Protein AF-A0A7X6VH14-F1 (afdb_monomer_lite)

Secondary structure (DSSP, 8-state):
----HHHHHHHHHH-HHHHHHHHHHHHHHHHHHHHHHHHHHH-EEEEEEEEEEEE-TTSPEEEEEEEEEEEEPP-HHHHHHHHHHH-HHHHS-PPP----TTSHHHHHHHHHHHHHHHHHHTTTT--

pLDDT: mean 76.09, std 11.82, range [39.69, 89.75]

Radius of gyration: 34.08 Å; chains: 1; bounding box: 83×83×64 Å

Sequence (127 aa):
MGITRATLYEWRKRFPDISDALTTNKEVADRQVENALYKKANGYEYEERKTFISTDSSGKEIKKVEVVRRYAQPDTASIIYWLNNRMPKKWKNQPRFDSDASGDSKFDELLKEALLTRLSDGTEHKK

Structure (mmCIF, N/CA/C/O backbone):
data_AF-A0A7X6VH14-F1
#
_entry.id   AF-A0A7X6VH14-F1
#
loop_
_atom_site.group_PDB
_atom_site.id
_atom_site.type_symbol
_atom_site.label_atom_id
_atom_site.label_alt_id
_atom_site.label_comp_id
_atom_site.label_asym_id
_atom_site.label_entity_id
_atom_site.label_seq_id
_atom_site.pdbx_PDB_ins_code
_atom_site.Cartn_x
_atom_site.Cartn_y
_atom_site.Cartn_z
_atom_site.occupancy
_atom_site.B_iso_or_equiv
_atom_site.auth_seq_id
_atom_site.auth_comp_id
_atom_site.auth_asym_id
_atom_site.auth_atom_id
_atom_site.pdbx_PDB_model_num
ATOM 1 N N . MET A 1 1 ? 2.307 -30.464 6.125 1.00 58.84 1 MET A N 1
ATOM 2 C CA . MET A 1 1 ? 2.200 -31.012 4.755 1.00 58.84 1 MET A CA 1
ATOM 3 C C . MET A 1 1 ? 3.530 -31.654 4.395 1.00 58.84 1 MET A C 1
ATOM 5 O O . MET A 1 1 ? 4.530 -30.953 4.384 1.00 58.84 1 MET A O 1
ATOM 9 N N . GLY A 1 2 ? 3.568 -32.973 4.200 1.00 83.50 2 GLY A N 1
ATOM 10 C CA . GLY A 1 2 ? 4.805 -33.758 4.048 1.00 83.50 2 GLY A CA 1
ATOM 11 C C . GLY A 1 2 ? 5.431 -33.723 2.650 1.00 83.50 2 GLY A C 1
ATOM 12 O O . GLY A 1 2 ? 5.903 -34.750 2.179 1.00 83.50 2 GLY A O 1
ATOM 13 N N . ILE A 1 3 ? 5.403 -32.579 1.965 1.00 87.38 3 ILE A N 1
ATOM 14 C CA . ILE A 1 3 ? 5.974 -32.431 0.619 1.00 87.38 3 ILE A CA 1
ATOM 15 C C . ILE A 1 3 ? 7.184 -31.504 0.643 1.00 87.38 3 ILE A C 1
ATOM 17 O O . ILE A 1 3 ? 7.225 -30.526 1.390 1.00 87.38 3 ILE A O 1
ATOM 21 N N . THR A 1 4 ? 8.173 -31.797 -0.200 1.00 87.56 4 THR A N 1
ATOM 22 C CA . THR A 1 4 ? 9.326 -30.911 -0.364 1.00 87.56 4 THR A CA 1
ATOM 23 C C . THR A 1 4 ? 8.963 -29.728 -1.264 1.00 87.56 4 THR A C 1
ATOM 25 O O . THR A 1 4 ? 8.122 -29.832 -2.161 1.00 87.56 4 THR A O 1
ATOM 28 N N . ARG A 1 5 ? 9.631 -28.583 -1.063 1.00 85.25 5 ARG A N 1
ATOM 29 C CA . ARG A 1 5 ? 9.451 -27.384 -1.905 1.00 85.25 5 ARG A CA 1
ATOM 30 C C . ARG A 1 5 ? 9.653 -27.673 -3.397 1.00 85.25 5 ARG A C 1
ATOM 32 O O . ARG A 1 5 ? 8.974 -27.087 -4.230 1.00 85.25 5 ARG A O 1
ATOM 39 N N . ALA A 1 6 ? 10.568 -28.588 -3.722 1.00 88.00 6 ALA A N 1
ATOM 40 C CA . ALA A 1 6 ? 10.857 -28.992 -5.093 1.00 88.00 6 ALA A CA 1
ATOM 41 C C . ALA A 1 6 ? 9.645 -29.679 -5.733 1.00 88.00 6 ALA A C 1
ATOM 43 O O . ALA A 1 6 ? 9.257 -29.316 -6.839 1.00 88.00 6 ALA A O 1
ATOM 44 N N . THR A 1 7 ? 8.989 -30.583 -4.998 1.00 88.50 7 THR A N 1
ATOM 45 C CA . THR A 1 7 ? 7.755 -31.240 -5.443 1.00 88.50 7 THR A CA 1
ATOM 46 C C . THR A 1 7 ? 6.650 -30.224 -5.735 1.00 88.50 7 THR A C 1
ATOM 48 O O . THR A 1 7 ? 5.974 -30.339 -6.752 1.00 88.50 7 THR A O 1
ATOM 51 N N . LEU A 1 8 ? 6.505 -29.186 -4.904 1.00 85.06 8 LEU A N 1
ATOM 52 C CA . LEU A 1 8 ? 5.510 -28.131 -5.127 1.00 85.06 8 LEU A CA 1
ATOM 53 C C . LEU A 1 8 ? 5.787 -27.320 -6.407 1.00 85.06 8 LEU A C 1
ATOM 55 O O . LEU A 1 8 ? 4.866 -27.042 -7.173 1.00 85.06 8 LEU A O 1
ATOM 59 N N . TYR A 1 9 ? 7.048 -26.956 -6.668 1.00 86.44 9 TYR A N 1
ATOM 60 C CA . TYR A 1 9 ? 7.420 -26.262 -7.908 1.00 86.44 9 TYR A CA 1
ATOM 61 C C . TYR A 1 9 ? 7.225 -27.135 -9.148 1.00 86.44 9 TYR A C 1
ATOM 63 O O . TYR A 1 9 ? 6.806 -26.628 -10.188 1.00 86.44 9 TYR A O 1
ATOM 71 N N . GLU A 1 10 ? 7.498 -28.432 -9.037 1.00 88.56 10 GLU A N 1
ATOM 72 C CA . GLU A 1 10 ? 7.279 -29.387 -10.120 1.00 88.56 10 GLU A CA 1
ATOM 73 C C . GLU A 1 10 ? 5.785 -29.541 -10.427 1.00 88.56 10 GLU A C 1
ATOM 75 O O . GLU A 1 10 ? 5.374 -29.511 -11.584 1.00 88.56 10 GLU A O 1
ATOM 80 N N . TRP A 1 11 ? 4.944 -29.602 -9.393 1.00 89.75 11 TRP A N 1
ATOM 81 C CA . TRP A 1 11 ? 3.491 -29.625 -9.560 1.00 89.75 11 TRP A CA 1
ATOM 82 C C . TRP A 1 11 ? 2.965 -28.341 -10.194 1.00 89.75 11 TRP A C 1
ATOM 84 O O . TRP A 1 11 ? 2.123 -28.415 -11.080 1.00 89.75 11 TRP A O 1
ATOM 94 N N . ARG A 1 12 ? 3.519 -27.176 -9.839 1.00 84.62 12 ARG A N 1
ATOM 95 C CA . ARG A 1 12 ? 3.174 -25.907 -10.498 1.00 84.62 12 ARG A CA 1
ATOM 96 C C . ARG A 1 12 ? 3.458 -25.926 -12.003 1.00 84.62 12 ARG A C 1
ATOM 98 O O . ARG A 1 12 ? 2.723 -25.312 -12.761 1.00 84.62 12 ARG A O 1
ATOM 105 N N . LYS A 1 13 ? 4.534 -26.588 -12.440 1.00 84.94 13 LYS A N 1
ATOM 106 C CA . LYS A 1 13 ? 4.876 -26.702 -13.869 1.00 84.94 13 LYS A CA 1
ATOM 107 C C . LYS A 1 13 ? 3.994 -27.711 -14.597 1.00 84.94 13 LYS A C 1
ATOM 109 O O . LYS A 1 13 ? 3.662 -27.501 -15.757 1.00 84.94 13 LYS A O 1
ATOM 114 N N . ARG A 1 14 ? 3.663 -28.819 -13.930 1.00 88.31 14 ARG A N 1
ATOM 115 C CA . ARG A 1 14 ? 2.942 -29.951 -14.526 1.00 88.31 14 ARG A CA 1
ATOM 116 C C . ARG A 1 14 ? 1.422 -29.791 -14.514 1.00 88.31 14 ARG A C 1
ATOM 118 O O . ARG A 1 14 ? 0.766 -30.393 -15.355 1.00 88.31 14 ARG A O 1
ATOM 125 N N . PHE A 1 15 ? 0.877 -29.008 -13.584 1.00 89.06 15 PHE A N 1
ATOM 126 C CA . PHE A 1 15 ? -0.560 -28.801 -13.412 1.00 89.06 15 PHE A CA 1
ATOM 127 C C . PHE A 1 15 ? -0.902 -27.307 -13.538 1.00 89.06 15 PHE A C 1
ATOM 129 O O . PHE A 1 15 ? -0.719 -26.558 -12.571 1.00 89.06 15 PHE A O 1
ATOM 136 N N . PRO A 1 16 ? -1.405 -26.869 -14.709 1.00 85.56 16 PRO A N 1
ATOM 137 C CA . PRO A 1 16 ? -1.817 -25.486 -14.947 1.00 85.56 16 PRO A CA 1
ATOM 138 C C . PRO A 1 16 ? -2.822 -24.979 -13.910 1.00 85.56 16 PRO A C 1
ATOM 140 O O . PRO A 1 16 ? -2.611 -23.910 -13.354 1.00 85.56 16 PRO A O 1
ATOM 143 N N . ASP A 1 17 ? -3.805 -25.796 -13.525 1.00 84.56 17 ASP A N 1
ATOM 144 C CA . ASP A 1 17 ? -4.832 -25.433 -12.537 1.00 84.56 17 ASP A CA 1
ATOM 145 C C . ASP A 1 17 ? -4.245 -25.021 -11.175 1.00 84.56 17 ASP A C 1
ATOM 147 O O . ASP A 1 17 ? -4.730 -24.098 -10.521 1.00 84.56 17 ASP A O 1
ATOM 151 N N . ILE A 1 18 ? -3.159 -25.678 -10.742 1.00 84.50 18 ILE A N 1
ATOM 152 C CA . ILE A 1 18 ? -2.454 -25.330 -9.498 1.00 84.50 18 ILE A CA 1
ATOM 153 C C . ILE A 1 18 ? -1.708 -24.004 -9.674 1.00 84.50 18 ILE A C 1
ATOM 155 O O . ILE A 1 18 ? -1.680 -23.178 -8.761 1.00 84.50 18 ILE A O 1
ATOM 159 N N . SER A 1 19 ? -1.093 -23.786 -10.837 1.00 82.62 19 SER A N 1
ATOM 160 C CA . SER A 1 19 ? -0.433 -22.517 -11.154 1.00 82.62 19 SER A CA 1
ATOM 161 C C . SER A 1 19 ? -1.429 -21.359 -11.207 1.00 82.62 19 SER A C 1
ATOM 163 O O . SER A 1 19 ? -1.151 -20.291 -10.655 1.00 82.62 19 SER A O 1
ATOM 165 N N . ASP A 1 20 ? -2.594 -21.578 -11.806 1.00 82.62 20 ASP A N 1
ATOM 166 C CA . ASP A 1 20 ? -3.645 -20.576 -11.947 1.00 82.62 20 ASP A CA 1
ATOM 167 C C . ASP A 1 20 ? -4.246 -20.238 -10.586 1.00 82.62 20 ASP A C 1
ATOM 169 O O . ASP A 1 20 ? -4.248 -19.071 -10.202 1.00 82.62 20 ASP A O 1
ATOM 173 N N . ALA A 1 21 ? -4.595 -21.239 -9.771 1.00 82.75 21 ALA A N 1
ATOM 174 C CA . ALA A 1 21 ? -5.075 -21.021 -8.404 1.00 82.75 21 ALA A CA 1
ATOM 175 C C . ALA A 1 21 ? -4.071 -20.237 -7.529 1.00 82.75 21 ALA A C 1
ATOM 177 O O . ALA A 1 21 ? -4.458 -19.407 -6.698 1.00 82.75 21 ALA A O 1
ATOM 178 N N . LEU A 1 22 ? -2.765 -20.466 -7.713 1.00 81.31 22 LEU A N 1
ATOM 179 C CA . LEU A 1 22 ? -1.717 -19.701 -7.030 1.00 81.31 22 LEU A CA 1
ATOM 180 C C . LEU A 1 22 ? -1.573 -18.276 -7.578 1.00 81.31 22 LEU A C 1
ATOM 182 O O . LEU A 1 22 ? -1.224 -17.370 -6.821 1.00 81.31 22 LEU A O 1
ATOM 186 N N . THR A 1 23 ? -1.812 -18.065 -8.870 1.00 78.94 23 THR A N 1
ATOM 187 C CA . THR A 1 23 ? -1.684 -16.755 -9.523 1.00 78.94 23 THR A CA 1
ATOM 1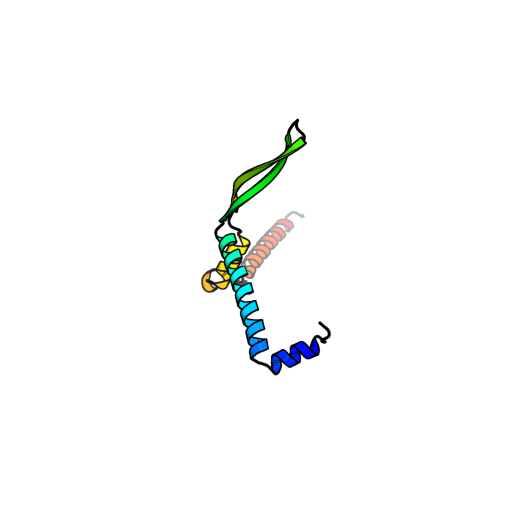88 C C . THR A 1 23 ? -2.885 -15.868 -9.220 1.00 78.94 23 THR A C 1
ATOM 190 O O . THR A 1 23 ? -2.698 -14.718 -8.831 1.00 78.94 23 THR A O 1
ATOM 193 N N . THR A 1 24 ? -4.103 -16.413 -9.248 1.00 77.25 24 THR A N 1
ATOM 194 C CA . THR A 1 24 ? -5.324 -15.699 -8.848 1.00 77.25 24 THR A CA 1
ATOM 195 C C . THR A 1 24 ? -5.212 -15.148 -7.426 1.00 77.25 24 THR A C 1
ATOM 197 O O . THR A 1 24 ? -5.567 -13.998 -7.176 1.00 77.25 24 THR A O 1
ATOM 200 N N . ASN A 1 25 ? -4.644 -15.920 -6.494 1.00 75.75 25 ASN A N 1
ATOM 201 C CA . ASN A 1 25 ? -4.409 -15.441 -5.129 1.00 75.75 25 ASN A CA 1
ATOM 202 C C . ASN A 1 25 ? -3.408 -14.277 -5.057 1.00 75.75 25 ASN A C 1
ATOM 204 O O . ASN A 1 25 ? -3.569 -13.388 -4.221 1.00 75.75 25 ASN A O 1
ATOM 208 N N . LYS A 1 26 ? -2.398 -14.248 -5.936 1.00 77.81 26 LYS A N 1
ATOM 209 C CA . LYS A 1 26 ? -1.450 -13.127 -6.012 1.00 77.81 26 LYS A CA 1
ATOM 210 C C . LYS A 1 26 ? -2.119 -11.870 -6.539 1.00 77.81 26 LYS A C 1
ATOM 212 O O . LYS A 1 26 ? -1.976 -10.830 -5.918 1.00 77.81 26 LYS A O 1
ATOM 217 N N . GLU A 1 27 ? -2.926 -11.974 -7.593 1.00 81.94 27 GLU A N 1
ATOM 218 C CA . GLU A 1 27 ? -3.644 -10.808 -8.115 1.00 81.94 27 GLU A CA 1
ATOM 219 C C . GLU A 1 27 ? -4.599 -10.197 -7.084 1.00 81.94 27 GLU A C 1
ATOM 221 O O . GLU A 1 27 ? -4.782 -8.984 -7.033 1.00 81.94 27 GLU A O 1
ATOM 226 N N . VAL A 1 28 ? -5.245 -11.029 -6.263 1.00 83.00 28 VAL A N 1
ATOM 227 C CA . VAL A 1 28 ? -6.100 -10.539 -5.175 1.00 83.00 28 VAL A CA 1
ATOM 228 C C . VAL A 1 28 ? -5.267 -9.789 -4.134 1.00 83.00 28 VAL A C 1
ATOM 230 O O . VAL A 1 28 ? -5.678 -8.714 -3.699 1.00 83.00 28 VAL A O 1
ATOM 233 N N . ALA A 1 29 ? -4.096 -10.314 -3.768 1.00 77.94 29 ALA A N 1
ATOM 234 C CA . ALA A 1 29 ? -3.177 -9.640 -2.853 1.00 77.94 29 ALA A CA 1
ATOM 235 C C . ALA A 1 29 ? -2.653 -8.316 -3.438 1.00 77.94 29 ALA A C 1
ATOM 237 O O . ALA A 1 29 ? -2.681 -7.292 -2.756 1.00 77.94 29 ALA A O 1
ATOM 238 N N . ASP A 1 30 ? -2.268 -8.304 -4.713 1.00 80.56 30 ASP A N 1
ATOM 239 C CA . ASP A 1 30 ? -1.792 -7.108 -5.409 1.00 80.56 30 ASP A CA 1
ATOM 240 C C . ASP A 1 30 ? -2.887 -6.028 -5.446 1.00 80.56 30 ASP A C 1
ATOM 242 O O . ASP A 1 30 ? -2.651 -4.892 -5.032 1.00 80.56 30 ASP A O 1
ATOM 246 N N . ARG A 1 31 ? -4.133 -6.392 -5.791 1.00 84.75 31 ARG A N 1
ATOM 247 C CA . ARG A 1 31 ? -5.290 -5.473 -5.751 1.00 84.75 31 ARG A CA 1
ATOM 248 C C . ARG A 1 31 ? -5.558 -4.917 -4.351 1.00 84.75 31 ARG A C 1
ATOM 250 O O . ARG A 1 31 ? -5.991 -3.773 -4.206 1.00 84.75 31 ARG A O 1
ATOM 257 N N . GLN A 1 32 ? -5.343 -5.706 -3.297 1.00 86.12 32 GLN A N 1
ATOM 258 C CA . GLN A 1 32 ? -5.492 -5.223 -1.920 1.00 86.12 32 GLN A CA 1
ATOM 259 C C . GLN A 1 32 ? -4.433 -4.174 -1.576 1.00 86.12 32 GLN A C 1
ATOM 261 O O . GLN A 1 32 ? -4.767 -3.147 -0.980 1.00 86.12 32 GLN A O 1
ATOM 266 N N . VAL A 1 33 ? -3.184 -4.401 -1.988 1.00 85.00 33 VAL A N 1
ATOM 267 C CA . VAL A 1 33 ? -2.089 -3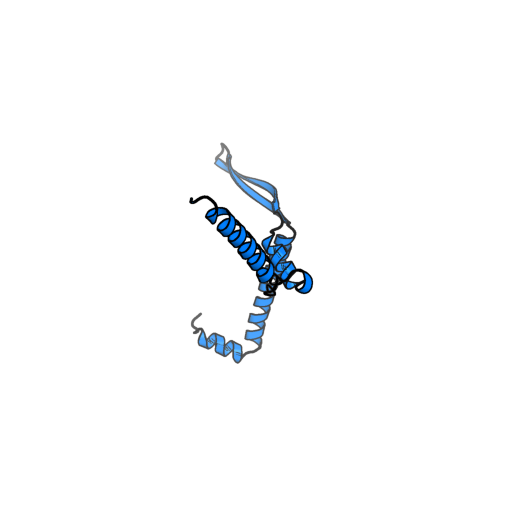.443 -1.802 1.00 85.00 33 VAL A CA 1
ATOM 268 C C . VAL A 1 33 ? -2.352 -2.164 -2.590 1.00 85.00 33 VAL A C 1
ATOM 270 O O . VAL A 1 33 ? -2.217 -1.078 -2.032 1.00 85.00 33 VAL A O 1
ATOM 273 N N . GLU A 1 34 ? -2.804 -2.263 -3.840 1.00 85.56 34 GLU A N 1
ATOM 274 C CA . GLU A 1 34 ? -3.173 -1.102 -4.659 1.00 85.56 34 GLU A CA 1
ATOM 275 C C . GLU A 1 34 ? -4.285 -0.270 -4.010 1.00 85.56 34 GLU A C 1
ATOM 277 O O . GLU A 1 34 ? -4.171 0.952 -3.901 1.00 85.56 34 GLU A O 1
ATOM 282 N N . ASN A 1 35 ? -5.334 -0.923 -3.504 1.00 86.31 35 ASN A N 1
ATOM 283 C CA . ASN A 1 35 ? -6.426 -0.244 -2.808 1.00 86.31 35 ASN A CA 1
ATOM 284 C C . ASN A 1 35 ? -5.965 0.426 -1.507 1.00 86.31 35 ASN A C 1
ATOM 286 O O . ASN A 1 35 ? -6.413 1.529 -1.183 1.00 86.31 35 ASN A O 1
ATOM 290 N N . ALA A 1 36 ? -5.077 -0.221 -0.750 1.00 86.50 36 ALA A N 1
ATOM 291 C CA . ALA A 1 36 ? -4.498 0.358 0.457 1.00 86.50 36 ALA A CA 1
ATOM 292 C C . ALA A 1 36 ? -3.610 1.565 0.125 1.00 86.50 36 ALA A C 1
ATOM 294 O O . ALA A 1 36 ? -3.730 2.611 0.765 1.00 86.50 36 ALA A O 1
ATOM 295 N N . LEU A 1 37 ? -2.775 1.449 -0.909 1.00 87.19 37 LEU A N 1
ATOM 296 C CA . LEU A 1 37 ? -1.917 2.523 -1.398 1.00 87.19 37 LEU A CA 1
ATOM 297 C C . LEU A 1 37 ? -2.748 3.724 -1.862 1.00 87.19 37 LEU A C 1
ATOM 299 O O . LEU A 1 37 ? -2.439 4.854 -1.496 1.00 87.19 37 LEU A O 1
ATOM 303 N N . TYR A 1 38 ? -3.830 3.486 -2.606 1.00 85.19 38 TYR A N 1
ATOM 304 C CA . TYR A 1 38 ? -4.747 4.531 -3.055 1.00 85.19 38 TYR A CA 1
ATOM 305 C C . TYR A 1 38 ? -5.401 5.269 -1.880 1.00 85.19 38 TYR A C 1
ATOM 307 O O . TYR A 1 38 ? -5.393 6.499 -1.836 1.00 85.19 38 TYR A O 1
ATOM 315 N N . LYS A 1 39 ? -5.902 4.532 -0.878 1.00 87.31 39 LYS A N 1
ATOM 316 C CA . LYS A 1 39 ? -6.446 5.132 0.353 1.00 87.31 39 LYS A CA 1
ATOM 317 C C . LYS A 1 39 ? -5.394 5.967 1.078 1.00 87.31 39 LYS A C 1
ATOM 319 O O . LYS A 1 39 ? -5.678 7.083 1.495 1.00 87.31 39 LYS A O 1
ATOM 324 N N . LYS A 1 40 ? -4.167 5.456 1.191 1.00 87.62 40 LYS A N 1
ATOM 325 C CA . LYS A 1 40 ? -3.058 6.161 1.842 1.00 87.62 40 LYS A CA 1
ATOM 326 C C . LYS A 1 40 ? -2.642 7.424 1.075 1.00 87.62 40 LYS A C 1
ATOM 328 O O . LYS A 1 40 ? -2.313 8.427 1.697 1.00 87.62 40 LYS A O 1
ATOM 333 N N . ALA A 1 41 ? -2.694 7.396 -0.256 1.00 84.44 41 ALA A N 1
ATOM 334 C CA . ALA A 1 41 ? -2.377 8.538 -1.109 1.00 84.44 41 ALA A CA 1
ATOM 335 C C . ALA A 1 41 ? -3.447 9.644 -1.068 1.00 84.44 41 ALA A C 1
ATOM 337 O O . ALA A 1 41 ? -3.099 10.812 -1.197 1.00 84.44 41 ALA A O 1
ATOM 338 N N . ASN A 1 42 ? -4.723 9.306 -0.867 1.00 82.38 42 ASN A N 1
ATOM 339 C CA . ASN A 1 42 ? -5.803 10.296 -0.756 1.00 82.38 42 ASN A CA 1
ATOM 340 C C . ASN A 1 42 ? -6.047 10.788 0.677 1.00 82.38 42 ASN A C 1
ATOM 342 O O . ASN A 1 42 ? -6.650 11.843 0.864 1.00 82.38 42 ASN A O 1
ATOM 346 N N . GLY A 1 43 ? -5.602 10.027 1.676 1.00 81.75 43 GLY A N 1
ATOM 347 C CA . GLY A 1 43 ? -6.108 10.145 3.038 1.00 81.75 43 GLY A CA 1
ATOM 348 C C . GLY A 1 43 ? -7.449 9.422 3.192 1.00 81.75 43 GLY A C 1
ATOM 349 O O . GLY A 1 43 ? -8.203 9.237 2.233 1.00 81.75 43 GLY A O 1
ATOM 350 N N . TYR A 1 44 ? -7.733 8.946 4.401 1.00 84.06 44 TYR A N 1
ATOM 351 C CA . TYR A 1 44 ? -8.971 8.225 4.691 1.00 84.06 44 TYR A CA 1
ATOM 352 C C . TYR A 1 44 ? -9.417 8.437 6.133 1.00 84.06 44 TYR A C 1
ATOM 354 O O . TYR A 1 44 ? -8.603 8.563 7.047 1.00 84.06 44 TYR A O 1
ATOM 362 N N . GLU A 1 45 ? -10.729 8.440 6.345 1.00 82.94 45 GLU A N 1
ATOM 363 C CA . GLU A 1 45 ? -11.304 8.411 7.686 1.00 82.94 45 GLU A CA 1
ATOM 364 C C . GLU A 1 45 ? -11.287 6.986 8.232 1.00 82.94 45 GLU A C 1
ATOM 366 O O . GLU A 1 45 ? -11.617 6.025 7.531 1.00 82.94 45 GLU A O 1
ATOM 371 N N . TYR A 1 46 ? -10.896 6.842 9.494 1.00 82.94 46 TYR A N 1
ATOM 372 C CA . TYR A 1 46 ? -10.967 5.583 10.215 1.00 82.94 46 TYR A CA 1
ATOM 373 C C . TYR A 1 46 ? -11.598 5.785 11.590 1.00 82.94 46 TYR A C 1
ATOM 375 O O . TYR A 1 46 ? -11.432 6.815 12.245 1.00 82.94 46 TYR A O 1
ATOM 383 N N . GLU A 1 47 ? -12.353 4.779 12.015 1.00 82.75 47 GLU A N 1
ATOM 384 C CA . GLU A 1 47 ? -12.956 4.733 13.341 1.00 82.75 47 GLU A CA 1
ATOM 385 C C . GLU A 1 47 ? -12.052 3.922 14.268 1.00 82.75 47 GLU A C 1
ATOM 387 O O . GLU A 1 47 ? -11.852 2.722 14.080 1.00 82.75 47 GLU A O 1
ATOM 392 N N . GLU A 1 48 ? -11.500 4.577 15.284 1.00 77.12 48 GLU A N 1
ATOM 393 C CA . GLU A 1 48 ? -10.764 3.915 16.352 1.00 77.12 48 GLU A CA 1
ATOM 394 C C . GLU A 1 48 ? -11.762 3.534 17.451 1.00 77.12 48 GLU A C 1
ATOM 396 O O . GLU A 1 48 ? -12.367 4.397 18.093 1.00 77.12 48 GLU A O 1
ATOM 401 N N . ARG A 1 49 ? -11.978 2.227 17.644 1.00 76.19 49 ARG A N 1
ATOM 402 C CA . ARG A 1 49 ? -12.839 1.709 18.713 1.00 76.19 49 ARG A CA 1
ATOM 403 C C . ARG A 1 49 ? -11.997 1.444 19.951 1.00 76.19 49 ARG A C 1
ATOM 405 O O . ARG A 1 49 ? -11.162 0.543 19.939 1.00 76.19 49 ARG A O 1
ATOM 412 N N . LYS A 1 50 ? -12.247 2.181 21.031 1.00 72.88 50 LYS A N 1
ATOM 413 C CA . LYS A 1 50 ? -11.656 1.902 22.344 1.00 72.88 50 LYS A CA 1
ATOM 414 C C . LYS A 1 50 ? -12.695 1.211 23.215 1.00 72.88 50 LYS A C 1
ATOM 416 O O . LYS A 1 50 ? -13.749 1.768 23.512 1.00 72.88 50 LYS A O 1
ATOM 421 N N . THR A 1 51 ? -12.417 -0.035 23.585 1.00 70.81 51 THR A N 1
ATOM 422 C CA . THR A 1 51 ? -13.239 -0.800 24.526 1.00 70.81 51 THR A CA 1
ATOM 423 C C . THR A 1 51 ? -12.687 -0.621 25.929 1.00 70.81 51 THR A C 1
ATOM 425 O O . THR A 1 51 ? -11.606 -1.123 26.235 1.00 70.81 51 THR A O 1
ATOM 428 N N . PHE A 1 52 ? -13.438 0.062 26.783 1.00 68.56 52 PHE A N 1
ATOM 429 C CA . PHE A 1 52 ? -13.151 0.154 28.206 1.00 68.56 52 PHE A CA 1
ATOM 430 C C . PHE A 1 52 ? -14.007 -0.879 28.938 1.00 68.56 52 PHE A C 1
ATOM 432 O O . PHE A 1 52 ? -15.236 -0.870 28.836 1.00 68.56 52 PHE A O 1
ATOM 439 N N . ILE A 1 53 ? -13.351 -1.797 29.645 1.00 65.38 53 ILE A N 1
ATOM 440 C CA . ILE A 1 53 ? -14.003 -2.730 30.565 1.00 65.38 53 ILE A CA 1
ATOM 441 C C . ILE A 1 53 ? -13.930 -2.071 31.938 1.00 65.38 53 ILE A C 1
ATOM 443 O O . ILE A 1 53 ? -12.835 -1.804 32.429 1.00 65.38 53 ILE A O 1
ATOM 447 N N . SER A 1 54 ? -15.078 -1.745 32.524 1.00 62.72 54 SER A N 1
ATOM 448 C CA . SER A 1 54 ? -15.144 -1.199 33.878 1.00 62.72 54 SER A CA 1
ATOM 449 C C . SER A 1 54 ? -16.030 -2.089 34.736 1.00 62.72 54 SER A C 1
ATOM 451 O O . SER A 1 54 ? -17.062 -2.577 34.272 1.00 62.72 54 SER A O 1
ATOM 453 N N . THR A 1 55 ? -15.605 -2.328 35.970 1.00 61.69 55 THR A N 1
ATOM 454 C CA . THR A 1 55 ? -16.340 -3.148 36.931 1.00 61.69 55 THR A CA 1
ATOM 455 C C . THR A 1 55 ? -17.164 -2.222 37.806 1.00 61.69 55 THR A C 1
ATOM 457 O O . THR A 1 55 ? -16.611 -1.341 38.463 1.00 61.69 55 THR A O 1
ATOM 460 N N . ASP A 1 56 ? -18.481 -2.401 37.800 1.00 63.56 56 ASP A N 1
ATOM 461 C CA . ASP A 1 56 ? -19.356 -1.650 38.696 1.00 63.56 56 ASP A CA 1
ATOM 462 C C . ASP A 1 56 ? -19.183 -2.135 40.149 1.00 63.56 56 ASP A C 1
ATOM 464 O O . ASP A 1 56 ? -18.715 -3.250 40.396 1.00 63.56 56 ASP A O 1
ATOM 468 N N . SER A 1 57 ? -19.619 -1.333 41.119 1.00 64.81 57 SER A N 1
ATOM 469 C CA . SER A 1 57 ? -19.585 -1.629 42.566 1.00 64.81 57 SER A CA 1
ATOM 470 C C . SER A 1 57 ? -20.252 -2.960 42.969 1.00 64.81 57 SER A C 1
ATOM 472 O O . SER A 1 57 ? -20.018 -3.464 44.064 1.00 64.81 57 SER A O 1
ATOM 474 N N . SER A 1 58 ? -21.045 -3.558 42.072 1.00 67.88 58 SER A N 1
ATOM 475 C CA . SER A 1 58 ? -21.703 -4.867 42.220 1.00 67.88 58 SER A CA 1
ATOM 476 C C . SER A 1 58 ? -20.984 -6.034 41.513 1.00 67.88 58 SER A C 1
ATOM 478 O O . SER A 1 58 ? -21.563 -7.106 41.364 1.00 67.88 58 SER A O 1
ATOM 480 N N . GLY A 1 59 ? -19.746 -5.852 41.034 1.00 65.88 59 GLY A N 1
ATOM 481 C CA . GLY A 1 59 ? -18.940 -6.928 40.432 1.00 65.88 59 GLY A CA 1
ATOM 482 C C . GLY A 1 59 ? -19.341 -7.333 39.007 1.00 65.88 59 GLY A C 1
ATOM 483 O O . GLY A 1 59 ? -18.881 -8.356 38.506 1.00 65.88 59 GLY A O 1
ATOM 484 N N . LYS A 1 60 ? -20.192 -6.548 38.334 1.00 64.31 60 LYS A N 1
ATOM 485 C CA . LYS A 1 60 ? -20.634 -6.803 36.955 1.00 64.31 60 LYS A CA 1
ATOM 486 C C . LYS A 1 60 ? -19.765 -6.013 35.971 1.00 64.31 60 LYS A C 1
ATOM 488 O O . LYS A 1 60 ? -19.628 -4.798 36.108 1.00 64.31 60 LYS A O 1
ATOM 493 N N . GLU A 1 61 ? -19.190 -6.693 34.980 1.00 66.38 61 GLU A N 1
ATOM 494 C CA . GLU A 1 61 ? -18.403 -6.056 33.917 1.00 66.38 61 GLU A CA 1
ATOM 495 C C . GLU A 1 61 ? -19.314 -5.269 32.965 1.00 66.38 61 GLU A C 1
ATOM 497 O O . GLU A 1 61 ? -20.175 -5.833 32.284 1.00 66.38 61 GLU A O 1
ATOM 502 N N . ILE A 1 62 ? -19.104 -3.957 32.880 1.00 67.00 62 ILE A N 1
ATOM 503 C CA . ILE A 1 62 ? -19.746 -3.082 31.902 1.00 67.00 62 ILE A CA 1
ATOM 504 C C . ILE A 1 62 ? -18.719 -2.783 30.807 1.00 67.00 62 ILE A C 1
ATOM 506 O O . ILE A 1 62 ? -17.683 -2.159 31.044 1.00 67.00 62 ILE A O 1
ATOM 510 N N . LYS A 1 63 ? -19.008 -3.230 29.580 1.00 66.56 63 LYS A N 1
ATOM 511 C CA . LYS A 1 63 ? -18.220 -2.894 28.387 1.00 66.56 63 LYS A CA 1
ATOM 512 C C . LYS A 1 63 ? -18.731 -1.582 27.803 1.00 66.56 63 LYS A C 1
ATOM 514 O O . LYS A 1 63 ? -19.822 -1.544 27.237 1.00 66.56 63 LYS A O 1
ATOM 519 N N . LYS A 1 64 ? -17.937 -0.518 27.902 1.00 69.94 64 LYS A N 1
ATOM 520 C CA . LYS A 1 64 ? -18.208 0.756 27.229 1.00 69.94 64 LYS A CA 1
ATOM 521 C C . LYS A 1 64 ? -17.340 0.838 25.976 1.00 69.94 64 LYS A C 1
ATOM 523 O O . LYS A 1 64 ? -16.118 0.742 26.055 1.00 69.94 64 LYS A O 1
ATOM 528 N N . VAL A 1 65 ? -17.977 0.962 24.814 1.00 75.00 65 VAL A N 1
ATOM 529 C CA . VAL A 1 65 ? -17.289 1.097 23.524 1.00 75.00 65 VAL A CA 1
ATOM 530 C C . VAL A 1 65 ? -17.372 2.554 23.098 1.00 75.00 65 VAL A C 1
ATOM 532 O O . VAL A 1 65 ? -18.462 3.056 22.843 1.00 75.00 65 VAL A O 1
ATOM 535 N N . GLU A 1 66 ? -16.232 3.231 23.035 1.00 73.94 66 GLU A N 1
ATOM 536 C CA . GLU A 1 66 ? -16.132 4.580 22.484 1.00 73.94 66 GLU A CA 1
ATOM 537 C C . GLU A 1 66 ? -15.625 4.491 21.042 1.00 73.94 66 GLU A C 1
ATOM 539 O O . GLU A 1 66 ? -14.616 3.835 20.768 1.00 73.94 66 GLU A O 1
ATOM 544 N N . VAL A 1 67 ? -16.350 5.113 20.110 1.00 77.69 67 VAL A N 1
ATOM 545 C CA . VAL A 1 67 ? -15.996 5.154 18.686 1.00 77.69 67 VAL A CA 1
ATOM 546 C C . VAL A 1 67 ? -15.510 6.561 18.365 1.00 77.69 67 VAL A C 1
ATOM 548 O O . VAL A 1 67 ? -16.304 7.499 18.342 1.00 77.69 67 VAL A O 1
ATOM 551 N N . VAL A 1 68 ? -14.208 6.715 18.126 1.00 80.75 68 VAL A N 1
ATOM 552 C CA . VAL A 1 68 ? -13.605 8.006 17.773 1.00 80.75 68 VAL A CA 1
ATOM 553 C C . VAL A 1 68 ? -13.293 8.022 16.282 1.00 80.75 68 VAL A C 1
ATOM 555 O O . VAL A 1 68 ? -12.538 7.185 15.792 1.00 80.75 68 VAL A O 1
ATOM 558 N N . ARG A 1 69 ? -13.845 8.995 15.553 1.00 81.50 69 ARG A N 1
ATOM 559 C CA . ARG A 1 69 ? -13.516 9.228 14.139 1.00 81.50 69 ARG A CA 1
ATOM 560 C C . ARG A 1 69 ? -12.218 10.019 14.024 1.00 81.50 69 ARG A C 1
ATOM 562 O O . ARG A 1 69 ? -12.072 11.076 14.637 1.00 81.50 69 ARG A O 1
ATOM 569 N N . ARG A 1 70 ? -11.268 9.501 13.249 1.00 84.38 70 ARG A N 1
ATOM 570 C CA . ARG A 1 70 ? -9.973 10.127 12.965 1.00 84.38 70 ARG A CA 1
ATOM 571 C C . ARG A 1 70 ? -9.751 10.180 11.460 1.00 84.38 70 ARG A C 1
ATOM 573 O O 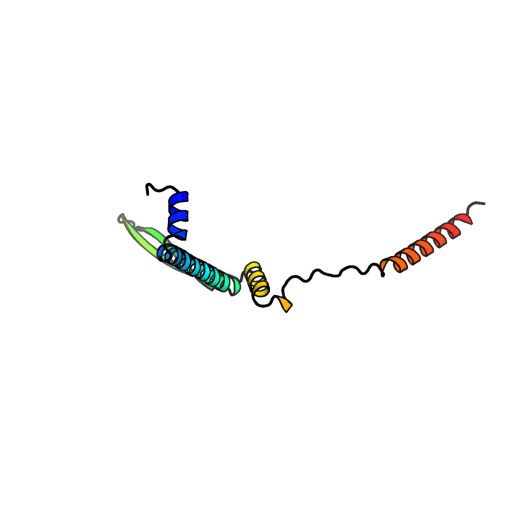. ARG A 1 70 ? -10.197 9.303 10.729 1.00 84.38 70 ARG A O 1
ATOM 580 N N . TYR A 1 71 ? -9.043 11.208 11.010 1.00 84.81 71 TYR A N 1
ATOM 581 C CA . TYR A 1 71 ? -8.645 11.362 9.617 1.00 84.81 71 TYR A CA 1
ATOM 582 C C . TYR A 1 71 ? -7.157 11.037 9.477 1.00 84.81 71 TYR A C 1
ATOM 584 O O . TYR A 1 71 ? -6.318 11.692 10.098 1.00 84.81 71 TYR A O 1
ATOM 592 N N . ALA A 1 72 ? -6.828 10.023 8.680 1.00 85.62 72 ALA A N 1
ATOM 593 C CA . ALA A 1 72 ? -5.459 9.732 8.286 1.00 85.62 72 ALA A CA 1
ATOM 594 C C . ALA A 1 72 ? -5.059 10.683 7.154 1.00 85.62 72 ALA A C 1
ATOM 596 O O . ALA A 1 72 ? -5.710 10.717 6.107 1.00 85.62 72 ALA A O 1
ATOM 597 N N . GLN A 1 73 ? -3.993 11.457 7.367 1.00 86.06 73 GLN A N 1
ATOM 598 C CA . GLN A 1 73 ? -3.508 12.380 6.348 1.00 86.06 73 GLN A CA 1
ATOM 599 C C . GLN A 1 73 ? -2.915 11.636 5.140 1.00 86.06 73 GLN A C 1
ATOM 601 O O . GLN A 1 73 ? -2.389 10.530 5.300 1.00 86.06 73 GLN A O 1
ATOM 606 N N . PRO A 1 74 ? -2.978 12.246 3.944 1.00 87.81 74 PRO A N 1
ATOM 607 C CA . PRO A 1 74 ? -2.325 11.721 2.753 1.00 87.81 74 PRO A CA 1
ATOM 608 C C . PRO A 1 74 ? -0.821 11.511 2.965 1.00 87.81 74 PRO A C 1
ATOM 610 O O . PRO A 1 74 ? -0.122 12.388 3.470 1.00 87.81 74 PRO A O 1
ATOM 613 N N . ASP A 1 75 ? -0.307 10.360 2.540 1.00 89.69 75 ASP A N 1
ATOM 614 C CA . ASP A 1 75 ? 1.114 10.023 2.629 1.00 89.69 75 ASP A CA 1
ATOM 615 C C . ASP A 1 75 ? 1.865 10.435 1.358 1.00 89.69 75 ASP A C 1
ATOM 617 O O . ASP A 1 75 ? 1.666 9.866 0.280 1.00 89.69 75 ASP A O 1
ATOM 621 N N . THR A 1 76 ? 2.785 11.391 1.492 1.00 82.38 76 THR A N 1
ATOM 622 C CA . THR A 1 76 ? 3.539 11.968 0.368 1.00 82.38 76 THR A CA 1
ATOM 623 C C . THR A 1 76 ? 4.317 10.922 -0.432 1.00 82.38 76 THR A C 1
ATOM 625 O O . THR A 1 76 ? 4.362 10.995 -1.658 1.00 82.38 76 THR A O 1
ATOM 628 N N . ALA A 1 77 ? 4.894 9.912 0.228 1.00 86.19 77 ALA A N 1
ATOM 629 C CA . ALA A 1 77 ? 5.633 8.846 -0.451 1.00 86.19 77 ALA A CA 1
ATOM 630 C C . ALA A 1 77 ? 4.719 7.997 -1.352 1.00 86.19 77 ALA A C 1
ATOM 632 O O . ALA A 1 77 ? 5.069 7.711 -2.498 1.00 86.19 77 ALA A O 1
ATOM 633 N N . SER A 1 78 ? 3.524 7.656 -0.863 1.00 86.31 78 SER A N 1
ATOM 634 C CA . SER A 1 78 ? 2.510 6.928 -1.636 1.00 86.31 78 SER A CA 1
ATOM 635 C C . SER A 1 78 ? 2.041 7.724 -2.856 1.00 86.31 78 SER A C 1
ATOM 637 O O . SER A 1 78 ? 1.901 7.163 -3.943 1.00 86.31 78 SER A O 1
ATOM 639 N N . ILE A 1 79 ? 1.873 9.042 -2.704 1.00 84.88 79 ILE A N 1
ATOM 640 C CA . ILE A 1 79 ? 1.527 9.952 -3.804 1.00 84.88 79 ILE A CA 1
ATOM 641 C C . ILE A 1 79 ? 2.639 9.968 -4.861 1.00 84.88 79 ILE A C 1
ATOM 643 O O . ILE A 1 79 ? 2.365 9.764 -6.042 1.00 84.88 79 ILE A O 1
ATOM 647 N N . ILE A 1 80 ? 3.900 10.152 -4.455 1.00 85.31 80 ILE A N 1
ATOM 648 C CA . ILE A 1 80 ? 5.054 10.166 -5.371 1.00 85.31 80 ILE A CA 1
ATOM 649 C C . ILE A 1 80 ? 5.160 8.844 -6.139 1.00 85.31 80 ILE A C 1
ATOM 651 O O . ILE A 1 80 ? 5.329 8.849 -7.359 1.00 85.31 80 ILE A O 1
ATOM 655 N N . TYR A 1 81 ? 5.033 7.710 -5.448 1.00 85.44 81 TYR A N 1
ATOM 656 C CA . TYR A 1 81 ? 5.088 6.391 -6.075 1.00 85.44 81 TYR A CA 1
ATOM 657 C C . TYR A 1 81 ? 3.977 6.212 -7.122 1.00 85.44 81 TYR A C 1
ATOM 659 O O . TYR A 1 81 ? 4.239 5.803 -8.255 1.00 85.44 81 TYR A O 1
ATOM 667 N N . TRP A 1 82 ? 2.744 6.598 -6.782 1.00 86.06 82 TRP A N 1
ATOM 668 C CA . TRP A 1 82 ? 1.605 6.538 -7.698 1.00 86.06 82 TRP A CA 1
ATOM 669 C C . TRP A 1 82 ? 1.801 7.410 -8.945 1.00 86.06 82 TRP A C 1
ATOM 671 O O . TRP A 1 82 ? 1.562 6.963 -10.072 1.00 86.06 82 TRP A O 1
ATOM 681 N N . LEU A 1 83 ? 2.271 8.646 -8.760 1.00 85.00 83 LEU A N 1
ATOM 682 C CA . LEU A 1 83 ?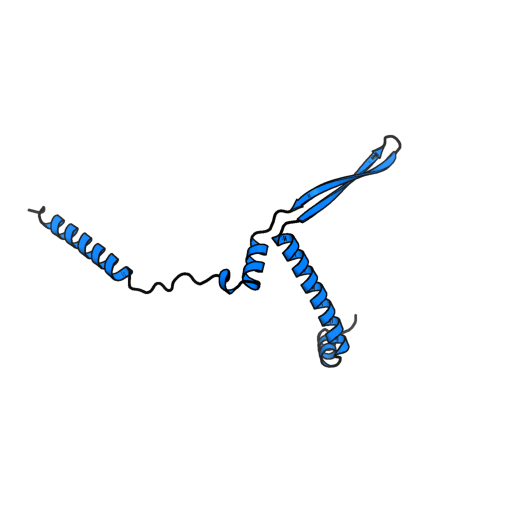 2.517 9.593 -9.848 1.00 85.00 83 LEU A CA 1
ATOM 683 C C . LEU A 1 83 ? 3.644 9.123 -10.776 1.00 85.00 83 LEU A C 1
ATOM 685 O O . LEU A 1 83 ? 3.510 9.239 -11.994 1.00 85.00 83 LEU A O 1
ATOM 689 N N . ASN A 1 84 ? 4.703 8.527 -10.226 1.00 85.38 84 ASN A N 1
ATOM 690 C CA . ASN A 1 84 ? 5.795 7.944 -11.007 1.00 85.38 84 ASN A CA 1
ATOM 691 C C . ASN A 1 84 ? 5.339 6.776 -11.885 1.00 85.38 84 ASN A C 1
ATOM 693 O O . ASN A 1 84 ? 5.758 6.685 -13.039 1.00 85.38 84 ASN A O 1
ATOM 697 N N . ASN A 1 85 ? 4.456 5.917 -11.371 1.00 84.56 85 ASN A N 1
ATOM 698 C CA . ASN A 1 85 ? 3.967 4.761 -12.119 1.00 84.56 85 ASN A CA 1
ATOM 699 C C . ASN A 1 85 ? 2.921 5.145 -13.179 1.00 84.56 85 ASN A C 1
ATOM 701 O O . ASN A 1 85 ? 2.966 4.628 -14.294 1.00 84.56 85 ASN A O 1
ATOM 705 N N . ARG A 1 86 ? 1.985 6.059 -12.870 1.00 84.62 86 ARG A N 1
ATOM 706 C CA . ARG A 1 86 ? 0.890 6.427 -13.796 1.00 84.62 86 ARG A CA 1
ATOM 707 C C . ARG A 1 86 ? 1.198 7.594 -14.725 1.00 84.62 86 ARG A C 1
ATOM 709 O O . ARG A 1 86 ? 0.629 7.666 -15.811 1.00 84.62 86 ARG A O 1
ATOM 716 N N . MET A 1 87 ? 2.065 8.516 -14.319 1.00 82.50 87 MET A N 1
ATOM 717 C CA . MET A 1 87 ? 2.459 9.681 -15.117 1.00 82.50 87 MET A CA 1
ATOM 718 C C . MET A 1 87 ? 3.987 9.812 -15.204 1.00 82.50 87 MET A C 1
ATOM 720 O O . MET A 1 87 ? 4.537 10.880 -14.908 1.00 82.50 87 MET A O 1
ATOM 724 N N . PRO A 1 88 ? 4.692 8.767 -15.683 1.00 83.81 88 PRO A N 1
ATOM 725 C CA . PRO A 1 88 ? 6.149 8.755 -15.702 1.00 83.81 88 PRO A CA 1
ATOM 726 C C . PRO A 1 88 ? 6.721 9.901 -16.539 1.00 83.81 88 PRO A C 1
ATOM 728 O O . PRO A 1 88 ? 7.702 10.509 -16.146 1.00 83.81 88 PRO A O 1
ATOM 731 N N . LYS A 1 89 ? 6.082 10.281 -17.651 1.00 81.38 89 LYS A N 1
ATOM 732 C CA . LYS A 1 89 ? 6.567 11.383 -18.503 1.00 81.38 89 LYS A CA 1
ATOM 733 C C . LYS A 1 89 ? 6.697 12.726 -17.769 1.00 81.38 89 LYS A C 1
ATOM 735 O O . LYS A 1 89 ? 7.520 13.538 -18.164 1.00 81.38 89 LYS A O 1
ATOM 740 N N . LYS A 1 90 ? 5.864 12.967 -16.751 1.00 81.00 90 LYS A N 1
ATOM 741 C CA . LYS A 1 90 ? 5.818 14.233 -16.004 1.00 81.00 90 LYS A CA 1
ATOM 742 C C . LYS A 1 90 ? 6.520 14.143 -14.646 1.00 81.00 90 LYS A C 1
ATOM 744 O O . LYS A 1 90 ? 7.009 15.155 -14.164 1.00 81.00 90 LYS A O 1
ATOM 749 N N . TRP A 1 91 ? 6.532 12.960 -14.032 1.00 78.06 91 TRP A N 1
ATOM 750 C CA . TRP A 1 91 ? 6.949 12.788 -12.637 1.00 78.06 91 TRP A CA 1
ATOM 751 C C . TRP A 1 91 ? 8.166 11.893 -12.442 1.00 78.06 91 TRP A C 1
ATOM 753 O O . TRP A 1 91 ? 8.828 12.035 -11.418 1.00 78.06 91 TRP A O 1
ATOM 763 N N . LYS A 1 92 ? 8.494 11.015 -13.404 1.00 79.50 92 LYS A N 1
ATOM 764 C CA . LYS A 1 92 ? 9.691 10.171 -13.321 1.00 79.50 92 LYS A CA 1
ATOM 765 C C . LYS A 1 92 ? 10.883 11.101 -13.178 1.00 79.50 92 LYS A C 1
ATOM 767 O O . LYS A 1 92 ? 11.098 11.927 -14.060 1.00 79.50 92 LYS A O 1
ATOM 772 N N . ASN A 1 93 ? 11.609 10.965 -12.067 1.00 65.75 93 ASN A N 1
ATOM 773 C CA . ASN A 1 93 ? 12.794 11.763 -11.765 1.00 65.75 93 ASN A CA 1
ATOM 774 C C . ASN A 1 93 ? 13.680 11.847 -13.010 1.00 65.75 93 ASN A C 1
ATOM 776 O O . ASN A 1 93 ? 14.326 10.872 -13.398 1.00 65.75 93 ASN A O 1
ATOM 780 N N . GLN A 1 94 ? 13.647 13.005 -13.658 1.00 59.53 94 GLN A N 1
ATOM 781 C CA . GLN A 1 94 ? 14.530 13.331 -14.757 1.00 59.53 94 GLN A CA 1
ATOM 782 C C . GLN A 1 94 ? 15.902 13.550 -14.110 1.00 59.53 94 GLN A C 1
ATOM 784 O O . GLN A 1 94 ? 15.984 14.341 -13.163 1.00 59.53 94 GLN A O 1
ATOM 789 N N . PRO A 1 95 ? 16.968 12.848 -14.529 1.00 57.66 95 PRO A N 1
ATOM 790 C CA . PRO A 1 95 ? 18.312 13.228 -14.125 1.00 57.66 95 PRO A CA 1
ATOM 791 C C . PRO A 1 95 ? 18.488 14.710 -14.477 1.00 57.66 95 PRO A C 1
ATOM 793 O O . PRO A 1 95 ? 18.285 15.106 -15.626 1.00 57.66 95 PRO A O 1
ATOM 796 N N . ARG A 1 96 ? 18.738 15.553 -13.468 1.00 51.59 96 ARG A N 1
ATOM 797 C CA . ARG A 1 96 ? 19.064 16.963 -13.689 1.00 51.59 96 ARG A CA 1
ATOM 798 C C . ARG A 1 96 ? 20.376 17.007 -14.458 1.00 51.59 96 ARG A C 1
ATOM 800 O O . ARG A 1 96 ? 21.340 16.451 -13.955 1.00 51.59 96 ARG A O 1
ATOM 807 N N . PHE A 1 97 ? 20.341 17.689 -15.604 1.00 48.75 97 PHE A N 1
ATOM 808 C CA . PHE A 1 97 ? 21.470 18.233 -16.357 1.00 48.75 97 PHE A CA 1
ATOM 809 C C . PHE A 1 97 ? 22.725 17.356 -16.359 1.00 48.75 97 PHE A C 1
ATOM 811 O O . PHE A 1 97 ? 23.519 17.395 -15.421 1.00 48.75 97 PHE A O 1
ATOM 818 N N . ASP A 1 98 ? 22.972 16.688 -17.486 1.00 50.72 98 ASP A N 1
ATOM 819 C CA . ASP A 1 98 ? 24.351 16.597 -17.949 1.00 50.72 98 ASP A CA 1
ATOM 820 C C . ASP A 1 98 ? 24.875 18.037 -17.956 1.00 50.72 98 ASP A C 1
ATOM 822 O O . ASP A 1 98 ? 24.362 18.913 -18.657 1.00 50.72 98 ASP A O 1
ATOM 826 N N . SER A 1 99 ? 25.791 18.330 -17.041 1.00 51.00 99 SER A N 1
ATOM 827 C CA . SER A 1 99 ? 26.565 19.553 -17.066 1.00 51.00 99 SER A CA 1
ATOM 828 C C . SER A 1 99 ? 27.367 19.512 -18.358 1.00 51.00 99 SER A C 1
ATOM 830 O O . SER A 1 99 ? 28.456 18.938 -18.391 1.00 51.00 99 SER A O 1
ATOM 832 N N . ASP A 1 100 ? 26.807 20.064 -19.432 1.00 51.09 100 ASP A N 1
ATOM 833 C CA . ASP A 1 100 ? 27.572 20.366 -20.629 1.00 51.09 100 ASP A CA 1
ATOM 834 C C . ASP A 1 100 ? 28.712 21.282 -20.184 1.00 51.09 100 ASP A C 1
ATOM 836 O O . ASP A 1 100 ? 28.510 22.447 -19.831 1.00 51.09 100 ASP A O 1
ATOM 840 N N . ALA A 1 101 ? 29.903 20.692 -20.135 1.00 54.16 101 ALA A N 1
ATOM 841 C CA . ALA A 1 101 ? 31.172 21.218 -19.657 1.00 54.16 101 ALA A CA 1
ATOM 842 C C . ALA A 1 101 ? 31.660 22.412 -20.497 1.00 54.16 101 ALA A C 1
ATOM 844 O O . ALA A 1 101 ? 32.672 22.351 -21.187 1.00 54.16 101 ALA A O 1
ATOM 845 N N . SER A 1 102 ? 30.898 23.501 -20.476 1.00 55.56 102 SER A N 1
ATOM 846 C CA . SER A 1 102 ? 31.119 24.699 -21.290 1.00 55.56 102 SER A CA 1
ATOM 847 C C . SER A 1 102 ? 30.917 26.005 -20.511 1.00 55.56 102 SER A C 1
ATOM 849 O O . SER A 1 102 ? 31.365 27.057 -20.963 1.00 55.56 102 SER A O 1
ATOM 851 N N . GLY A 1 103 ? 30.322 25.954 -19.311 1.00 51.41 103 GLY A N 1
ATOM 852 C CA . GLY A 1 103 ? 30.208 27.106 -18.404 1.00 51.41 103 GLY A CA 1
ATOM 853 C C . GLY A 1 103 ? 31.417 27.325 -17.486 1.00 51.41 103 GLY A C 1
ATOM 854 O O . GLY A 1 103 ? 31.666 28.457 -17.072 1.00 51.41 103 GLY A O 1
ATOM 855 N N . ASP A 1 104 ? 32.196 26.274 -17.213 1.00 58.34 104 ASP A N 1
ATOM 856 C CA . ASP A 1 104 ? 33.314 26.337 -16.261 1.00 58.34 104 ASP A CA 1
ATOM 857 C C . ASP A 1 104 ? 34.533 27.069 -16.831 1.00 58.34 104 ASP A C 1
ATOM 859 O O . ASP A 1 104 ? 35.245 27.749 -16.097 1.00 58.34 104 ASP A O 1
ATOM 863 N N . SER A 1 105 ? 34.747 27.021 -18.149 1.00 66.00 105 SER A N 1
ATOM 864 C CA . SER A 1 105 ? 35.927 27.628 -18.774 1.00 66.00 105 SER A CA 1
ATOM 865 C C . SER A 1 105 ? 35.965 29.147 -18.609 1.00 66.00 105 SER A C 1
ATOM 867 O O . SER A 1 105 ? 37.020 29.691 -18.313 1.00 66.00 105 SER A O 1
ATOM 869 N N . LYS A 1 106 ? 34.819 29.832 -18.730 1.00 67.00 106 LYS A N 1
ATOM 870 C CA . LYS A 1 106 ? 34.757 31.302 -18.655 1.00 67.00 106 LYS A CA 1
ATOM 871 C C . LYS A 1 106 ? 34.865 31.830 -17.223 1.00 67.00 106 LYS A C 1
ATOM 873 O O . LYS A 1 106 ? 35.405 32.910 -16.999 1.00 67.00 106 LYS A O 1
ATOM 878 N N . PHE A 1 107 ? 34.361 31.066 -16.256 1.00 67.88 107 PHE A N 1
ATOM 879 C CA . PHE A 1 107 ? 34.503 31.389 -14.836 1.00 67.88 107 PHE A CA 1
ATOM 880 C C . PHE A 1 107 ? 35.945 31.172 -14.358 1.00 67.88 107 PHE A C 1
ATOM 882 O O . PHE A 1 107 ? 36.475 31.995 -13.614 1.00 67.88 107 PHE A O 1
ATOM 889 N N . ASP A 1 108 ? 36.592 30.105 -14.834 1.00 75.75 108 ASP A N 1
ATOM 890 C CA . ASP A 1 108 ? 37.990 29.797 -14.524 1.00 75.75 108 ASP A CA 1
ATOM 891 C C . ASP A 1 108 ? 38.960 30.804 -15.175 1.00 75.75 108 ASP A C 1
ATOM 893 O O . ASP A 1 108 ? 39.975 31.172 -14.583 1.00 75.75 108 ASP A O 1
ATOM 897 N N . GLU A 1 109 ? 38.619 31.329 -16.358 1.00 78.94 109 GLU A N 1
ATOM 898 C CA . GLU A 1 109 ? 39.359 32.413 -17.024 1.00 78.94 109 GLU A CA 1
ATOM 899 C C . GLU A 1 109 ? 39.276 33.732 -16.240 1.00 78.94 109 GLU A C 1
ATOM 901 O O . GLU A 1 109 ? 40.306 34.341 -15.957 1.00 78.94 109 GLU A O 1
ATOM 906 N N . LEU A 1 110 ? 38.075 34.116 -15.788 1.00 79.38 110 LEU A N 1
ATOM 907 C CA . LEU A 1 110 ? 37.862 35.310 -14.957 1.00 79.38 110 LEU A CA 1
ATOM 908 C C . LEU A 1 110 ? 38.581 35.225 -13.603 1.00 79.38 110 LEU A C 1
ATOM 910 O O . LEU A 1 110 ? 39.098 36.227 -13.110 1.00 79.38 110 LEU A O 1
ATOM 914 N N . LEU A 1 111 ? 38.638 34.036 -12.995 1.00 78.56 111 LEU A N 1
ATOM 915 C CA . LEU A 1 111 ? 39.379 33.816 -11.751 1.00 78.56 111 LEU A CA 1
ATOM 916 C C . LEU A 1 111 ? 40.893 33.913 -11.960 1.00 78.56 111 LEU A C 1
ATOM 918 O O . LEU A 1 111 ? 41.581 34.512 -11.132 1.00 78.56 111 LEU A O 1
ATOM 922 N N . LYS A 1 112 ? 41.419 33.371 -13.065 1.00 82.81 112 LYS A N 1
ATOM 923 C CA . LYS A 1 112 ? 42.842 33.500 -13.418 1.00 82.81 112 LYS A CA 1
ATOM 924 C C .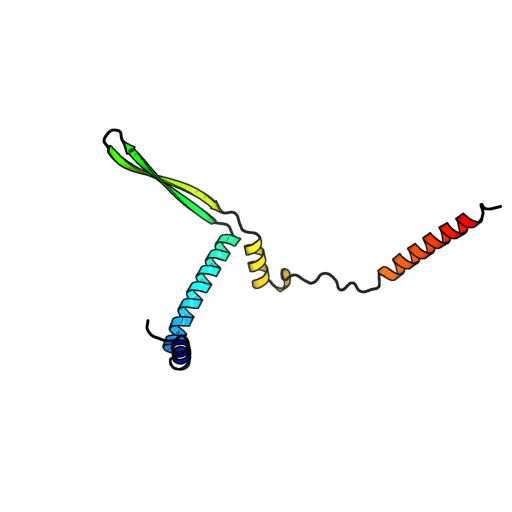 LYS A 1 112 ? 43.224 34.949 -13.684 1.00 82.81 112 LYS A C 1
ATOM 926 O O . LYS A 1 112 ? 44.255 35.395 -13.185 1.00 82.81 112 LYS A O 1
ATOM 931 N N . GLU A 1 113 ? 42.384 35.683 -14.406 1.00 84.62 113 GLU A N 1
ATOM 932 C CA . GLU A 1 113 ? 42.606 37.097 -14.707 1.00 84.62 113 GLU A CA 1
ATOM 933 C C . GLU A 1 113 ? 42.599 37.939 -13.419 1.00 84.62 113 GLU A C 1
ATOM 935 O O . GLU A 1 113 ? 43.554 38.667 -13.153 1.00 84.62 113 GLU A O 1
ATOM 940 N N . ALA A 1 114 ? 41.617 37.731 -12.534 1.00 81.81 114 ALA A N 1
ATOM 941 C CA . ALA A 1 114 ? 41.542 38.420 -11.243 1.00 81.81 114 ALA A CA 1
ATOM 942 C C . ALA A 1 114 ? 42.712 38.091 -10.290 1.00 81.81 114 ALA A C 1
ATOM 944 O O . ALA A 1 114 ? 43.148 38.948 -9.515 1.00 81.81 114 ALA A O 1
ATOM 945 N N . LEU A 1 115 ? 43.232 36.858 -10.324 1.00 82.00 115 LEU A N 1
ATOM 946 C CA . LEU A 1 115 ? 44.411 36.464 -9.545 1.00 82.00 115 LEU A CA 1
A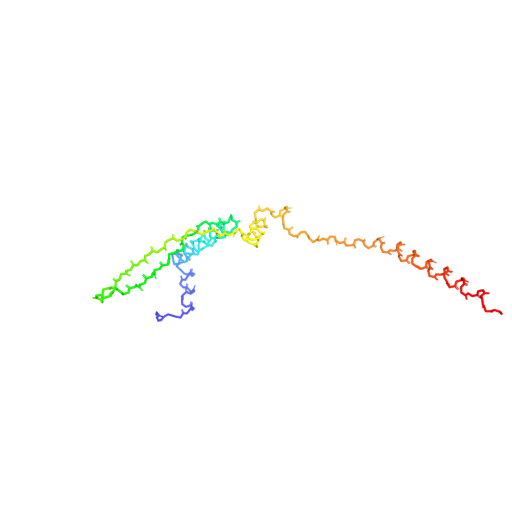TOM 947 C C . LEU A 1 115 ? 45.701 37.079 -10.104 1.00 82.00 115 LEU A C 1
ATOM 949 O O . LEU A 1 115 ? 46.546 37.514 -9.320 1.00 82.00 115 LEU A O 1
ATOM 953 N N . LEU A 1 116 ? 45.839 37.163 -11.430 1.00 81.69 116 LEU A N 1
ATOM 954 C CA . LEU A 1 116 ? 46.984 37.796 -12.092 1.00 81.69 116 LEU A CA 1
ATOM 955 C C . LEU A 1 116 ? 47.056 39.300 -11.801 1.00 81.69 116 LEU A C 1
ATOM 957 O O . LEU A 1 116 ? 48.137 39.787 -11.479 1.00 81.69 116 LEU A O 1
ATOM 961 N N . THR A 1 117 ? 45.924 40.013 -11.810 1.00 79.50 117 THR A N 1
ATOM 962 C CA . THR A 1 117 ? 45.878 41.446 -11.456 1.00 79.50 117 THR A CA 1
ATOM 963 C C . THR A 1 117 ? 46.315 41.699 -10.009 1.00 79.50 117 THR A C 1
ATOM 965 O O . THR A 1 117 ? 47.051 42.640 -9.727 1.00 79.50 117 THR A O 1
ATOM 968 N N . ARG A 1 118 ? 45.937 40.822 -9.067 1.00 74.25 118 ARG A N 1
ATOM 969 C CA . ARG A 1 118 ? 46.382 40.940 -7.664 1.00 74.25 118 ARG A CA 1
ATOM 970 C C . ARG A 1 118 ? 47.871 40.657 -7.473 1.00 74.25 118 ARG A C 1
ATOM 972 O O . ARG A 1 118 ? 48.482 41.209 -6.562 1.00 74.25 118 ARG A O 1
ATOM 979 N N . LEU A 1 119 ? 48.446 39.782 -8.295 1.00 73.06 119 LEU A N 1
ATOM 980 C CA . LEU A 1 119 ? 49.872 39.460 -8.253 1.00 73.06 119 LEU A CA 1
ATOM 981 C C . LEU A 1 119 ? 50.727 40.567 -8.886 1.00 73.06 119 LEU A C 1
ATOM 983 O O . LEU A 1 119 ? 51.816 40.819 -8.376 1.00 73.06 119 LEU A O 1
ATOM 987 N N . SER A 1 120 ? 50.235 41.257 -9.924 1.00 70.06 120 SER A N 1
ATOM 988 C CA . SER A 1 120 ? 50.931 42.410 -10.514 1.00 70.06 120 SER A CA 1
ATOM 989 C C . SER A 1 120 ? 50.941 43.629 -9.588 1.00 70.06 120 SER A C 1
ATOM 991 O O . SER A 1 120 ? 51.985 44.263 -9.436 1.00 70.06 120 SER A O 1
ATOM 993 N N . ASP A 1 121 ? 49.833 43.902 -8.890 1.00 63.91 121 ASP A N 1
ATOM 994 C CA . ASP A 1 121 ? 49.748 45.007 -7.918 1.00 63.91 121 ASP A CA 1
ATOM 995 C C . ASP A 1 121 ? 50.605 44.758 -6.662 1.00 63.91 121 ASP A C 1
ATOM 997 O O . ASP A 1 121 ? 51.092 45.690 -6.022 1.00 63.91 121 ASP A O 1
ATOM 1001 N N . GLY A 1 122 ? 50.846 43.491 -6.305 1.00 59.12 122 GLY A N 1
ATOM 1002 C CA . GLY A 1 122 ? 51.674 43.117 -5.154 1.00 59.12 122 GLY A CA 1
ATOM 1003 C C . GLY A 1 122 ? 53.185 43.287 -5.363 1.00 59.12 122 GLY A C 1
ATOM 1004 O O . GLY A 1 122 ? 53.941 43.248 -4.389 1.00 59.12 122 GLY A O 1
ATOM 1005 N N . THR A 1 123 ? 53.645 43.470 -6.605 1.00 54.66 123 THR A N 1
ATOM 1006 C CA . THR A 1 123 ? 55.078 43.567 -6.937 1.00 54.66 123 THR A CA 1
ATOM 1007 C C . THR A 1 123 ? 55.644 44.987 -6.973 1.00 54.66 123 THR A C 1
ATOM 1009 O O . THR A 1 123 ? 56.864 45.135 -6.918 1.00 54.66 123 THR A O 1
ATOM 1012 N N . GLU A 1 124 ? 54.816 46.036 -6.974 1.00 52.91 124 GLU A N 1
ATOM 1013 C CA . GLU A 1 124 ? 55.312 47.425 -7.013 1.00 52.91 124 GLU A CA 1
ATOM 1014 C C . GLU A 1 124 ? 55.686 48.009 -5.636 1.00 52.91 124 GLU A C 1
ATOM 1016 O O . GLU A 1 124 ? 56.348 49.043 -5.564 1.00 52.91 124 GLU A O 1
ATOM 1021 N N . HIS A 1 125 ? 55.359 47.332 -4.528 1.00 48.34 125 HIS A N 1
ATOM 1022 C CA . HIS A 1 125 ? 55.604 47.846 -3.169 1.00 48.34 125 HIS A CA 1
ATOM 1023 C C . HIS A 1 125 ? 56.790 47.221 -2.415 1.00 48.34 125 HIS A C 1
ATOM 1025 O O . HIS A 1 125 ? 56.902 47.372 -1.199 1.00 48.34 125 HIS A O 1
ATOM 1031 N N . LYS A 1 126 ? 57.726 46.571 -3.117 1.00 49.38 126 LYS A N 1
ATOM 1032 C CA . LYS A 1 126 ? 59.037 46.206 -2.549 1.00 49.38 126 LYS A CA 1
ATOM 1033 C C . LYS A 1 126 ? 60.175 46.922 -3.282 1.00 49.38 126 LYS A C 1
ATOM 1035 O O . LYS A 1 126 ? 60.920 46.320 -4.052 1.00 49.38 126 LYS A O 1
ATOM 1040 N N . LYS A 1 127 ? 60.312 48.216 -3.006 1.00 39.69 127 LYS A N 1
ATOM 1041 C CA . LYS A 1 127 ? 61.575 48.954 -3.093 1.00 39.69 127 LYS A CA 1
ATOM 1042 C C . LYS A 1 127 ? 61.760 49.759 -1.821 1.00 39.69 127 LYS A C 1
ATOM 1044 O O . LYS A 1 127 ? 60.754 50.341 -1.366 1.00 39.69 127 LYS A O 1
#

Foldseek 3Di:
DPDDPVVLVVCCVVPVVSVVVVVVVVVVVVVVVVVVLVCQQQKDKDWDWDWDFDAPPVRDTDTDIDTDIDIRDRDPVSNLVVCCVPPVVVRVDDPPDPPPVPVVVVVVVVVVVVVVVVVVVVPPPDD